Protein AF-A0A9C8AKF2-F1 (afdb_monomer)

Sequence (170 aa):
QIVGREPDHLDCHHFAHLHPHFFSVYLDVAEETGLPIRWPFPAPEEVERLLATTPLKGLSSEQARKLMETDYQLLGSRPIPKPDRFIGSFFGEDALGLEHLLGILESIGEGVTELLTHPGFVDEELLASSGYARPREKELELLCHPQVKERVKERGIELVTFNILSSRRA

Secondary structure (DSSP, 8-state):
--SSS--S-B--GGGGGGSHHHHHHHHHHHHHHT--B------HHHHHHHHHHSS-TT--HHHHHHHHHHHHHHHTT------SEEE--S-SGGG--HHHHHHHHHH--SS-EEE--------HHHHHH-TTSTHHHHHHHHHT-HHHHHHHHHTT-----GGGTSPP--

pLDDT: mean 88.34, std 12.18, range [31.83, 98.62]

Nearest PDB structures (foldseek):
  2i5i-assembly1_A  TM=8.588E-01  e=3.606E-09  Enterococcus faecalis V583
  5i2u-assembly1_A  TM=3.201E-01  e=3.944E+00  soil metagenome

Mean predicted aligned error: 5.14 Å

Solvent-accessible surface area (backbone atoms only — not comparable to full-atom values): 10387 Å² total; per-residue (Å²): 128,95,79,84,66,81,80,57,54,46,79,69,70,88,62,49,51,65,41,63,74,53,31,52,53,53,52,51,53,28,61,77,68,64,33,18,36,65,45,89,65,47,54,81,86,45,44,63,58,47,56,74,72,43,86,57,78,88,63,51,76,68,54,49,51,53,34,50,53,49,47,55,58,72,48,61,86,60,92,66,35,53,50,79,40,30,41,63,69,62,55,61,76,93,38,74,40,65,70,52,53,52,51,51,63,68,67,64,68,90,77,46,72,45,75,52,75,64,60,42,84,77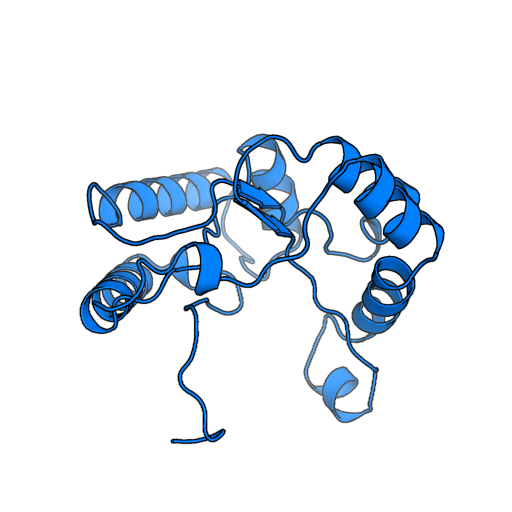,48,73,67,44,59,74,74,36,99,73,28,75,59,11,43,56,45,40,51,50,74,67,28,68,70,49,56,50,46,37,58,77,70,68,57,77,93,79,63,57,58,79,53,39,74,77,85,124

Foldseek 3Di:
DVPPDDDQADEDPLPPCLPVVVLLVVLVVLVVVVHAYEPPDADPVCLVVCCVQTPVPPDDSVSSVVSVVSSCVSCPVPPHFYWPHEAAQCDDPVNLDLVNLLVVLVPDDDTGYHYDAQADDADPVLVVPDPRRVCNPSRNCSCPDPVSVVSCVVSVPDDDDSNVRRDPPD

Radius of gyration: 16.97 Å; Cα contacts (8 Å, |Δi|>4): 187; chains: 1; bounding box: 41×37×41 Å

Structure (mmCIF, N/CA/C/O backbone):
data_AF-A0A9C8AKF2-F1
#
_entry.id   AF-A0A9C8AKF2-F1
#
loop_
_atom_site.group_PDB
_atom_site.id
_atom_site.type_symbol
_atom_site.label_atom_id
_atom_site.label_alt_id
_atom_site.label_comp_id
_atom_site.label_asym_id
_atom_site.label_entity_id
_atom_site.label_seq_id
_atom_site.pdbx_PDB_ins_code
_atom_site.Cartn_x
_atom_site.Cartn_y
_atom_site.Cartn_z
_atom_site.occupancy
_atom_site.B_iso_or_equiv
_atom_site.auth_seq_id
_atom_site.auth_comp_id
_atom_site.auth_asym_id
_atom_site.auth_atom_id
_atom_site.pdbx_PDB_model_num
ATOM 1 N N . GLN A 1 1 ? -16.096 -20.170 -3.893 1.00 55.75 1 GLN A N 1
ATOM 2 C CA . GLN A 1 1 ? -14.968 -19.809 -3.007 1.00 55.75 1 GLN A CA 1
ATOM 3 C C . GLN A 1 1 ? -13.685 -20.393 -3.583 1.00 55.75 1 GLN A C 1
ATOM 5 O O . GLN A 1 1 ? -13.659 -21.593 -3.813 1.00 55.75 1 GLN A O 1
ATOM 10 N N . ILE A 1 2 ? -12.669 -19.563 -3.857 1.00 73.50 2 ILE A N 1
ATOM 11 C CA . ILE A 1 2 ? -11.394 -19.995 -4.474 1.00 73.50 2 ILE A CA 1
ATOM 12 C C . ILE A 1 2 ? -10.346 -20.361 -3.403 1.00 73.50 2 ILE A C 1
ATOM 14 O O . ILE A 1 2 ? -9.604 -21.317 -3.584 1.00 73.50 2 ILE A O 1
ATOM 18 N N . VAL A 1 3 ? -10.331 -19.658 -2.259 1.00 84.50 3 VAL A N 1
ATOM 19 C CA . VAL A 1 3 ? -9.320 -19.827 -1.186 1.00 84.50 3 VAL A CA 1
ATOM 20 C C . VAL A 1 3 ? -9.909 -20.094 0.213 1.00 84.50 3 VAL A C 1
ATOM 22 O O . VAL A 1 3 ? -9.199 -20.045 1.212 1.00 84.50 3 VAL A O 1
ATOM 25 N N . GLY A 1 4 ? -11.216 -20.371 0.312 1.00 89.00 4 GLY A N 1
ATOM 26 C CA . GLY A 1 4 ? -11.889 -20.720 1.578 1.00 89.00 4 GLY A CA 1
ATOM 27 C C . GLY A 1 4 ? -12.091 -19.567 2.575 1.00 89.00 4 GLY A C 1
ATOM 28 O O . GLY A 1 4 ? -12.435 -19.816 3.729 1.00 89.00 4 GLY A O 1
ATOM 29 N N . ARG A 1 5 ? -11.870 -18.316 2.154 1.00 86.88 5 ARG A N 1
ATOM 30 C CA . ARG A 1 5 ? -12.132 -17.091 2.924 1.00 86.88 5 ARG A CA 1
ATOM 31 C C . ARG A 1 5 ? -12.674 -16.005 2.001 1.00 86.88 5 ARG A C 1
ATOM 33 O O . ARG A 1 5 ? -12.367 -16.015 0.808 1.00 86.88 5 ARG A O 1
ATOM 40 N N . GLU A 1 6 ? -13.462 -15.097 2.565 1.00 89.38 6 GLU A N 1
ATOM 41 C CA . GLU A 1 6 ? -13.871 -13.870 1.879 1.00 89.38 6 GLU A CA 1
ATOM 42 C C . GLU A 1 6 ? -12.715 -12.853 1.884 1.00 89.38 6 GLU A C 1
ATOM 44 O O . GLU A 1 6 ? -11.930 -12.849 2.840 1.00 89.38 6 GLU A O 1
ATOM 49 N N . PRO A 1 7 ? -12.587 -12.013 0.843 1.00 92.75 7 PRO A N 1
ATOM 50 C CA . PRO A 1 7 ? -11.648 -10.894 0.851 1.00 92.75 7 PRO A CA 1
ATOM 51 C C . PRO A 1 7 ? -12.024 -9.869 1.931 1.00 92.75 7 PRO A C 1
ATOM 53 O O . PRO A 1 7 ? -13.199 -9.713 2.263 1.00 92.75 7 PRO A O 1
ATOM 56 N N . ASP A 1 8 ? -11.028 -9.167 2.473 1.00 93.38 8 ASP A N 1
ATOM 57 C CA . ASP A 1 8 ? -11.209 -8.099 3.468 1.00 93.38 8 ASP A CA 1
ATOM 58 C C . ASP A 1 8 ? -11.085 -6.685 2.879 1.00 93.38 8 ASP A C 1
ATOM 60 O O . ASP A 1 8 ? -11.365 -5.710 3.573 1.00 93.38 8 ASP A O 1
ATOM 64 N N . HIS A 1 9 ? -10.684 -6.573 1.612 1.00 96.00 9 HIS A N 1
ATOM 65 C CA . HIS A 1 9 ? -10.644 -5.337 0.837 1.00 96.00 9 HIS A CA 1
ATOM 66 C C . HIS A 1 9 ? -10.566 -5.629 -0.664 1.00 96.00 9 HIS A C 1
ATOM 68 O O . HIS A 1 9 ? -10.414 -6.779 -1.088 1.00 96.00 9 HIS A O 1
ATOM 74 N N . LEU A 1 10 ? -10.647 -4.564 -1.457 1.00 95.31 10 LEU A N 1
ATOM 75 C CA . LEU A 1 10 ? -10.358 -4.560 -2.883 1.00 95.31 10 LEU A CA 1
ATOM 76 C C . LEU A 1 10 ? -9.106 -3.720 -3.157 1.00 95.31 10 LEU A C 1
ATOM 78 O O . LEU A 1 10 ? -8.875 -2.693 -2.513 1.00 95.31 10 LEU A O 1
ATOM 82 N N . ASP A 1 11 ? -8.322 -4.141 -4.144 1.00 94.62 11 ASP A N 1
ATOM 83 C CA . ASP A 1 11 ? -7.277 -3.341 -4.772 1.00 94.62 11 ASP A CA 1
ATOM 84 C C . ASP A 1 11 ? -7.251 -3.602 -6.289 1.00 94.62 11 ASP A C 1
ATOM 86 O O . ASP A 1 11 ? -8.098 -4.315 -6.837 1.00 94.62 11 ASP A O 1
ATOM 90 N N . CYS A 1 12 ? -6.319 -2.971 -7.005 1.00 90.38 12 CYS A N 1
ATOM 91 C CA . CYS A 1 12 ? -6.116 -3.254 -8.420 1.00 90.38 12 CYS A CA 1
ATOM 92 C C . CYS A 1 12 ? -4.636 -3.233 -8.790 1.00 90.38 12 CYS A C 1
ATOM 94 O O . CYS A 1 12 ? -3.840 -2.441 -8.277 1.00 90.38 12 CYS A O 1
ATOM 96 N N . HIS A 1 13 ? -4.273 -4.095 -9.735 1.00 87.38 13 HIS A N 1
ATOM 97 C CA . HIS A 1 13 ? -2.920 -4.158 -10.257 1.00 87.38 13 HIS A CA 1
ATOM 98 C C . HIS A 1 13 ? -2.629 -2.983 -11.203 1.00 87.38 13 HIS A C 1
ATOM 100 O O . HIS A 1 13 ? -3.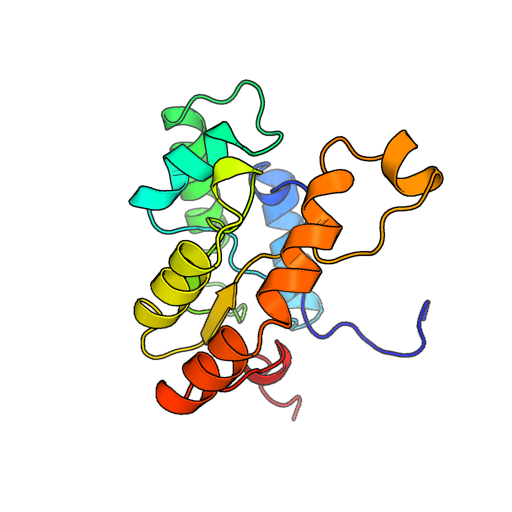520 -2.499 -11.901 1.00 87.38 13 HIS A O 1
ATOM 106 N N . HIS A 1 14 ? -1.367 -2.543 -11.245 1.00 80.75 14 HIS A N 1
ATOM 107 C CA . HIS A 1 14 ? -0.867 -1.538 -12.194 1.00 80.75 14 HIS A CA 1
ATOM 108 C C . HIS A 1 14 ? -1.653 -0.218 -12.232 1.00 80.75 14 HIS A C 1
ATOM 110 O O . HIS A 1 14 ? -1.714 0.430 -13.274 1.00 80.75 14 HIS A O 1
ATOM 116 N N . PHE A 1 15 ? -2.234 0.197 -11.102 1.00 80.44 15 PHE A N 1
ATOM 117 C CA . PHE A 1 15 ? -3.005 1.440 -11.017 1.00 80.44 15 PHE A CA 1
ATOM 118 C C . PHE A 1 15 ? -4.154 1.499 -12.046 1.00 80.44 15 PHE A C 1
ATOM 120 O O . PHE A 1 15 ? -4.499 2.569 -12.540 1.00 80.44 15 PHE A O 1
ATOM 127 N N . ALA A 1 16 ? -4.774 0.351 -12.364 1.00 84.38 16 ALA A N 1
ATOM 128 C CA . ALA A 1 16 ? -5.859 0.254 -13.348 1.00 84.38 16 ALA A CA 1
ATOM 129 C C . ALA A 1 16 ? -7.065 1.170 -13.048 1.00 84.38 16 ALA A C 1
ATOM 131 O O . ALA A 1 16 ? -7.823 1.497 -13.961 1.00 84.38 16 ALA A O 1
ATOM 132 N N . HIS A 1 17 ? -7.217 1.624 -11.797 1.00 84.38 17 HIS A N 1
ATOM 133 C CA . HIS A 1 17 ? -8.186 2.655 -11.413 1.00 84.38 17 HIS A CA 1
ATOM 134 C C . HIS A 1 17 ? -8.050 3.950 -12.221 1.00 84.38 17 HIS A C 1
ATOM 136 O O . HIS A 1 17 ? -9.065 4.556 -12.511 1.00 84.38 17 HIS A O 1
ATOM 142 N N . LEU A 1 18 ? -6.866 4.320 -12.723 1.00 84.44 18 LEU A N 1
ATOM 143 C CA . LEU A 1 18 ? -6.730 5.526 -13.553 1.00 84.44 18 LEU A CA 1
ATOM 144 C C . LEU A 1 18 ? -7.479 5.446 -14.896 1.00 84.44 18 LEU A C 1
ATOM 146 O O . LEU A 1 18 ? -7.476 6.406 -15.663 1.00 84.44 18 LEU A O 1
ATOM 150 N N . HIS A 1 19 ? -8.118 4.317 -15.215 1.00 87.25 19 HIS A N 1
ATOM 151 C CA . HIS A 1 19 ? -9.124 4.232 -16.264 1.00 87.25 19 HIS A CA 1
ATOM 152 C C . HIS A 1 19 ? -10.531 4.485 -15.672 1.00 87.25 19 HIS A C 1
ATOM 154 O O . HIS A 1 19 ? -11.099 3.576 -15.059 1.00 87.25 19 HIS A O 1
ATOM 160 N N . PRO A 1 20 ? -11.181 5.641 -15.926 1.00 86.50 20 PRO A N 1
ATOM 161 C CA . PRO A 1 20 ? -12.378 6.059 -15.180 1.00 86.50 20 PRO A CA 1
ATOM 162 C C . PRO A 1 20 ? -13.553 5.072 -15.239 1.00 86.50 20 PRO A C 1
ATOM 164 O O . PRO A 1 20 ? -14.251 4.855 -14.252 1.00 86.50 20 PRO A O 1
ATOM 167 N N . HIS A 1 21 ? -13.762 4.410 -16.383 1.00 90.00 21 HIS A N 1
ATOM 168 C CA . HIS A 1 21 ? -14.810 3.386 -16.501 1.00 90.00 21 HIS A CA 1
ATOM 169 C C . HIS A 1 21 ? -14.528 2.142 -15.651 1.00 90.00 21 HIS A C 1
ATOM 171 O O . HIS A 1 21 ? -15.463 1.532 -15.143 1.00 90.00 21 HIS A O 1
ATOM 177 N N . PHE A 1 22 ? -13.255 1.769 -15.490 1.00 92.19 22 PHE A N 1
ATOM 178 C CA . PHE A 1 22 ? -12.878 0.668 -14.609 1.00 92.19 22 PHE A CA 1
ATOM 179 C C . PHE A 1 22 ? -13.072 1.089 -13.153 1.00 92.19 22 PHE A C 1
ATOM 181 O O . PHE A 1 22 ? -13.652 0.332 -12.382 1.00 92.19 22 PHE A O 1
ATOM 188 N N . PHE A 1 23 ? -12.660 2.309 -12.789 1.00 92.94 23 PHE A N 1
ATOM 189 C CA . PHE A 1 23 ? -12.820 2.787 -11.421 1.00 92.94 23 PHE A CA 1
ATOM 190 C C . PHE A 1 23 ? -14.280 2.922 -11.001 1.00 92.94 23 PHE A C 1
ATOM 192 O O . PHE A 1 23 ? -14.618 2.531 -9.892 1.00 92.94 23 PHE A O 1
ATOM 199 N N . SER A 1 24 ? -15.168 3.368 -11.894 1.00 93.56 24 SER A N 1
ATOM 200 C CA . SER A 1 24 ? -16.611 3.368 -11.620 1.00 93.56 24 SER A CA 1
ATOM 201 C C . SER A 1 24 ? -17.107 1.976 -11.219 1.00 93.56 24 SER A C 1
ATOM 203 O O . SER A 1 24 ? -17.721 1.833 -10.169 1.00 93.56 24 SER A O 1
ATOM 205 N N . VAL A 1 25 ? -16.778 0.944 -12.006 1.00 95.38 25 VAL A N 1
ATOM 206 C CA . VAL A 1 25 ? -17.168 -0.445 -11.705 1.00 95.38 25 VAL A CA 1
ATOM 207 C C . VAL A 1 25 ? -16.517 -0.935 -10.411 1.00 95.38 25 VAL A C 1
ATOM 209 O O . VAL A 1 25 ? -17.157 -1.605 -9.610 1.00 95.38 25 VAL A O 1
ATOM 212 N N . TYR A 1 26 ? -15.253 -0.587 -10.177 1.00 95.38 26 TYR A N 1
ATOM 213 C CA . TYR A 1 26 ? -14.544 -0.919 -8.944 1.00 95.38 26 TYR A CA 1
ATOM 214 C C . TYR A 1 26 ? -15.242 -0.345 -7.698 1.00 95.38 26 TYR A C 1
ATOM 216 O O . TYR A 1 26 ? -15.399 -1.054 -6.705 1.00 95.38 26 TYR A O 1
ATOM 224 N N . LEU A 1 27 ? -15.711 0.907 -7.761 1.00 95.19 27 LEU A N 1
ATOM 225 C CA . LEU A 1 27 ? -16.482 1.539 -6.687 1.00 95.19 27 LEU A CA 1
ATOM 226 C C . LEU A 1 27 ? -17.863 0.894 -6.511 1.00 95.19 27 LEU A C 1
ATOM 228 O O . LEU A 1 27 ? -18.293 0.701 -5.375 1.00 95.19 27 LEU A O 1
ATOM 232 N N . ASP A 1 28 ? -18.530 0.525 -7.607 1.00 95.81 28 ASP A N 1
ATOM 233 C CA . ASP A 1 28 ? -19.814 -0.183 -7.560 1.00 95.81 28 ASP A CA 1
ATOM 234 C C . ASP A 1 28 ? -19.663 -1.538 -6.844 1.00 95.81 28 ASP A C 1
ATOM 236 O O . ASP A 1 28 ? -20.413 -1.838 -5.917 1.00 95.81 28 ASP A O 1
ATOM 240 N N . VAL A 1 29 ? -18.618 -2.309 -7.170 1.00 95.62 29 VAL A N 1
ATOM 241 C CA . VAL A 1 29 ? -18.308 -3.580 -6.490 1.00 95.62 29 VAL A CA 1
ATOM 242 C C . VAL A 1 29 ? -17.977 -3.363 -5.009 1.00 95.62 29 VAL A C 1
ATOM 244 O O . VAL A 1 29 ? -18.399 -4.155 -4.162 1.00 95.62 29 VAL A O 1
ATOM 247 N N . ALA A 1 30 ? -17.240 -2.305 -4.665 1.00 94.94 30 ALA A N 1
AT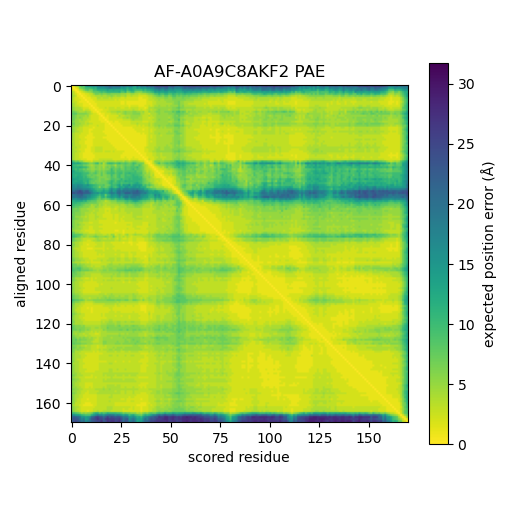OM 248 C CA . ALA A 1 30 ? -16.925 -1.984 -3.273 1.00 94.94 30 ALA A CA 1
ATOM 249 C C . ALA A 1 30 ? -18.192 -1.717 -2.444 1.00 94.94 30 ALA A C 1
ATOM 251 O O . ALA A 1 30 ? -18.312 -2.216 -1.325 1.00 94.94 30 ALA A O 1
ATOM 252 N N . GLU A 1 31 ? -19.165 -0.991 -2.999 1.00 94.50 31 GLU A N 1
ATOM 253 C CA . GLU A 1 31 ? -20.449 -0.748 -2.333 1.00 94.50 31 GLU A CA 1
ATOM 254 C C . GLU A 1 31 ? -21.311 -2.004 -2.233 1.00 94.50 31 GLU A C 1
ATOM 256 O O . GLU A 1 31 ? -21.846 -2.286 -1.161 1.00 94.50 31 GLU A O 1
ATOM 261 N N . GLU A 1 32 ? -21.418 -2.784 -3.311 1.00 94.56 32 GLU A N 1
ATOM 262 C CA . GLU A 1 32 ? -22.205 -4.023 -3.322 1.00 94.56 32 GLU A CA 1
ATOM 263 C C . GLU A 1 32 ? -21.699 -5.039 -2.290 1.00 94.56 32 GLU A C 1
ATOM 265 O O . GLU A 1 32 ? -22.481 -5.760 -1.668 1.00 94.56 32 GLU A O 1
ATOM 270 N N . THR A 1 33 ? -20.381 -5.092 -2.094 1.00 92.94 33 THR A N 1
ATOM 271 C CA . THR A 1 33 ? -19.730 -6.038 -1.176 1.00 92.94 33 THR A CA 1
ATOM 272 C C . THR A 1 33 ? -19.518 -5.476 0.233 1.00 92.94 33 THR A C 1
ATOM 274 O O . THR A 1 33 ? -19.257 -6.239 1.172 1.00 92.94 33 THR A O 1
ATOM 277 N N . GLY A 1 34 ? -19.627 -4.153 0.393 1.00 93.31 34 GLY A N 1
ATOM 278 C CA . GLY A 1 34 ? -19.292 -3.430 1.618 1.00 93.31 34 GLY A CA 1
ATOM 279 C C . GLY A 1 34 ? -17.816 -3.545 2.008 1.00 93.31 34 GLY A C 1
ATOM 280 O O . GLY A 1 34 ? -17.495 -3.462 3.195 1.00 93.31 34 GLY A O 1
ATOM 281 N N . LEU A 1 35 ? -16.930 -3.812 1.044 1.00 95.12 35 LEU A N 1
ATOM 282 C CA . LEU A 1 35 ? -15.503 -3.983 1.298 1.00 95.12 35 LEU A CA 1
ATOM 283 C C . LEU A 1 35 ? -14.765 -2.641 1.239 1.00 95.12 35 LEU A C 1
ATOM 285 O O . LEU A 1 35 ? -15.030 -1.828 0.350 1.00 95.12 35 LEU A O 1
ATOM 289 N N . PRO A 1 36 ? -13.800 -2.413 2.146 1.00 96.38 36 PRO A N 1
ATOM 290 C CA . PRO A 1 36 ? -12.838 -1.335 2.003 1.00 96.38 36 PRO A CA 1
ATOM 291 C C . PRO A 1 36 ? -12.083 -1.412 0.673 1.00 96.38 36 PRO A C 1
ATOM 293 O O . PRO A 1 36 ? -11.857 -2.496 0.133 1.00 96.38 36 PRO A O 1
ATOM 296 N N . ILE A 1 37 ? -11.617 -0.267 0.188 1.00 95.25 37 ILE A N 1
ATOM 297 C CA . ILE A 1 37 ? -10.731 -0.187 -0.976 1.00 95.25 37 ILE A CA 1
ATOM 298 C C . ILE A 1 37 ? -9.337 0.275 -0.554 1.00 95.25 37 ILE A C 1
ATOM 300 O O . ILE A 1 37 ? -9.202 1.118 0.338 1.00 95.25 37 ILE A O 1
ATOM 304 N N . ARG A 1 38 ? -8.295 -0.201 -1.247 1.00 93.50 38 ARG A N 1
ATOM 305 C CA . ARG A 1 38 ? -7.021 0.529 -1.319 1.00 93.50 38 ARG A CA 1
ATOM 306 C C . ARG A 1 38 ? -7.311 1.957 -1.767 1.00 93.50 38 ARG A C 1
ATOM 308 O O . ARG A 1 38 ? -8.114 2.171 -2.678 1.00 93.50 38 ARG A O 1
ATOM 315 N N . TRP A 1 39 ? -6.632 2.917 -1.147 1.00 85.69 39 TRP A N 1
ATOM 316 C CA . TRP A 1 39 ? -6.682 4.316 -1.548 1.00 85.69 39 TRP A CA 1
ATOM 317 C C . TRP A 1 39 ? -5.458 4.652 -2.391 1.00 85.69 39 TRP A C 1
ATOM 319 O O . TRP A 1 39 ? -4.433 5.008 -1.838 1.00 85.69 39 TRP A O 1
ATOM 329 N N . PRO A 1 40 ? -5.488 4.527 -3.722 1.00 74.06 40 PRO A N 1
ATOM 330 C CA . PRO A 1 40 ? -4.255 4.531 -4.498 1.00 74.06 40 PRO A CA 1
ATOM 331 C C . PRO A 1 40 ? -3.728 5.940 -4.804 1.00 74.06 40 PRO A C 1
ATOM 333 O O . PRO A 1 40 ? -2.875 6.085 -5.677 1.00 74.06 40 PRO A O 1
ATOM 336 N N . PHE A 1 41 ? -4.246 6.976 -4.136 1.00 77.69 41 PHE A N 1
ATOM 337 C CA . PHE A 1 41 ? -3.837 8.356 -4.365 1.00 77.69 41 PHE A CA 1
ATOM 338 C C . PHE A 1 41 ? -2.688 8.697 -3.422 1.00 77.69 41 PHE A C 1
ATOM 340 O O . PHE A 1 41 ? -2.919 8.896 -2.224 1.00 77.69 41 PHE A O 1
ATOM 347 N N . PRO A 1 42 ? -1.451 8.743 -3.938 1.00 73.56 42 PRO A N 1
ATOM 348 C CA . PRO A 1 42 ? -0.318 9.168 -3.142 1.00 73.56 42 PRO A CA 1
ATOM 349 C C . PRO A 1 42 ? -0.420 10.674 -2.869 1.00 73.56 42 PRO A C 1
ATOM 351 O O . PRO A 1 42 ? -1.207 11.392 -3.499 1.00 73.56 42 PRO A O 1
ATOM 354 N N . ALA A 1 43 ? 0.407 11.180 -1.958 1.00 73.44 43 ALA A N 1
ATOM 355 C CA . ALA A 1 43 ? 0.499 12.622 -1.760 1.00 73.44 43 ALA A CA 1
ATOM 356 C C . ALA A 1 43 ? 0.931 13.327 -3.071 1.00 73.44 43 ALA A C 1
ATOM 358 O O . ALA A 1 43 ? 1.666 12.730 -3.866 1.00 73.44 43 ALA A O 1
ATOM 359 N N . PRO A 1 44 ? 0.511 14.581 -3.341 1.00 70.31 44 PRO A N 1
ATOM 360 C CA . PRO A 1 44 ? 0.843 15.288 -4.584 1.00 70.31 44 PRO A CA 1
ATOM 361 C C . PRO A 1 44 ? 2.340 15.297 -4.935 1.00 70.31 44 PRO A C 1
ATOM 363 O O . PRO A 1 44 ? 2.707 15.207 -6.107 1.00 70.31 44 PRO A O 1
ATOM 366 N N . GLU A 1 45 ? 3.204 15.374 -3.924 1.00 71.56 45 GLU A N 1
ATOM 367 C CA . GLU A 1 45 ? 4.663 15.315 -4.031 1.00 71.56 45 GLU A CA 1
ATOM 368 C C . GLU A 1 45 ? 5.207 13.943 -4.471 1.00 71.56 45 GLU A C 1
ATOM 370 O O . GLU A 1 45 ? 6.293 13.861 -5.047 1.00 71.56 45 GLU A O 1
ATOM 375 N N . GLU A 1 46 ? 4.455 12.867 -4.248 1.00 72.62 46 GLU A N 1
ATOM 376 C CA . GLU A 1 46 ? 4.821 11.496 -4.614 1.00 72.62 46 GLU A CA 1
ATOM 377 C C . GLU A 1 46 ? 4.303 11.095 -6.005 1.00 72.62 46 GLU A C 1
ATOM 379 O O . GLU A 1 46 ? 4.836 10.158 -6.605 1.00 72.62 46 GLU A O 1
ATOM 384 N N . VAL A 1 47 ? 3.315 11.819 -6.550 1.00 72.69 47 VAL A N 1
ATOM 385 C CA . VAL A 1 47 ? 2.706 11.540 -7.864 1.00 72.69 47 VAL A CA 1
ATOM 386 C C . VAL A 1 47 ? 3.764 11.475 -8.965 1.00 72.69 47 VAL A C 1
ATOM 388 O O . VAL A 1 47 ? 3.810 10.503 -9.710 1.00 72.69 47 VAL A O 1
ATOM 391 N N . GLU A 1 48 ? 4.657 12.465 -9.050 1.00 70.12 48 GLU A N 1
ATOM 392 C CA . GLU A 1 48 ? 5.699 12.507 -10.092 1.00 70.12 48 GLU A CA 1
ATOM 393 C C . GLU A 1 48 ? 6.633 11.290 -10.024 1.00 70.12 48 GLU A C 1
ATOM 395 O O . GLU A 1 48 ? 6.978 10.697 -11.047 1.00 70.12 48 GLU A O 1
ATOM 400 N N . ARG A 1 49 ? 7.007 10.874 -8.807 1.00 68.12 49 ARG A N 1
ATOM 401 C CA . ARG A 1 49 ? 7.871 9.708 -8.595 1.00 68.12 49 ARG A CA 1
ATOM 402 C C . ARG A 1 49 ? 7.165 8.420 -9.008 1.00 68.12 49 ARG A C 1
ATOM 404 O O . ARG A 1 49 ? 7.771 7.583 -9.669 1.00 68.12 49 ARG A O 1
ATOM 411 N N . LEU A 1 50 ? 5.895 8.268 -8.642 1.00 67.06 50 LEU A N 1
ATOM 412 C CA . LEU A 1 50 ? 5.093 7.099 -9.001 1.00 67.06 50 LEU A CA 1
ATOM 413 C C . LEU A 1 50 ? 4.841 7.013 -10.507 1.00 67.06 50 LEU A C 1
ATOM 415 O O . LEU A 1 50 ? 4.918 5.930 -11.079 1.00 67.06 50 LEU A O 1
ATOM 419 N N . LEU A 1 51 ? 4.615 8.135 -11.188 1.00 65.12 51 LEU A N 1
ATOM 420 C CA . LEU A 1 51 ? 4.461 8.153 -12.646 1.00 65.12 51 LEU A CA 1
ATOM 421 C C . LEU A 1 51 ? 5.744 7.774 -13.388 1.00 65.12 51 LEU A C 1
ATOM 423 O O . LEU A 1 51 ? 5.673 7.167 -14.453 1.00 65.12 51 LEU A O 1
ATOM 427 N N . ALA A 1 52 ? 6.910 8.082 -12.817 1.00 62.22 52 ALA A N 1
ATOM 428 C CA . ALA A 1 52 ? 8.192 7.686 -13.390 1.00 62.22 52 ALA A CA 1
ATOM 429 C C . ALA A 1 52 ? 8.468 6.174 -13.273 1.00 62.22 52 ALA A C 1
ATOM 431 O O . ALA A 1 52 ? 9.219 5.628 -14.081 1.00 62.22 52 ALA A O 1
ATOM 432 N N . THR A 1 53 ? 7.885 5.498 -12.278 1.00 57.16 53 THR A N 1
ATOM 433 C CA . THR A 1 53 ? 8.181 4.091 -11.956 1.00 57.16 53 THR A CA 1
ATOM 434 C C . THR A 1 53 ? 7.072 3.117 -12.356 1.00 57.16 53 THR A C 1
ATOM 436 O O . THR A 1 53 ? 7.328 1.925 -12.528 1.00 57.16 53 THR A O 1
ATOM 439 N N . THR A 1 54 ? 5.842 3.593 -12.542 1.00 57.12 54 THR A N 1
ATOM 440 C CA . THR A 1 54 ? 4.692 2.750 -12.887 1.00 57.12 54 THR A CA 1
ATOM 441 C C . THR A 1 54 ? 4.589 2.464 -14.390 1.00 57.12 54 THR A C 1
ATOM 443 O O . THR A 1 54 ? 5.061 3.232 -15.229 1.00 57.12 54 THR A O 1
ATOM 446 N N . PRO A 1 55 ? 3.905 1.371 -14.782 1.00 48.97 55 PRO A N 1
ATOM 447 C CA . PRO A 1 55 ? 3.601 1.061 -16.179 1.00 48.97 55 PRO A CA 1
ATOM 448 C C . PRO A 1 55 ? 2.593 2.022 -16.837 1.00 48.97 55 PRO A C 1
ATOM 450 O O . PRO A 1 55 ? 2.116 1.724 -17.930 1.00 48.97 55 PRO A O 1
ATOM 453 N N . LEU A 1 56 ? 2.332 3.204 -16.263 1.00 56.91 56 LEU A N 1
ATOM 454 C CA . LEU A 1 56 ? 1.608 4.319 -16.895 1.00 56.91 56 LEU A CA 1
ATOM 4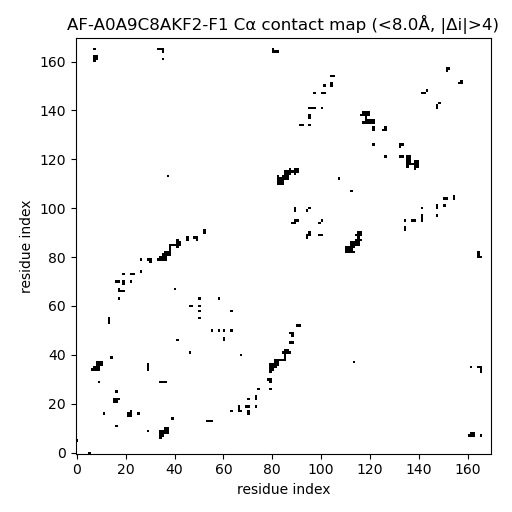55 C C . LEU A 1 56 ? 2.431 4.974 -18.023 1.00 56.91 56 LEU A C 1
ATOM 457 O O . LEU A 1 56 ? 2.355 6.180 -18.265 1.00 56.91 56 LEU A O 1
ATOM 461 N N . LYS A 1 57 ? 3.238 4.166 -18.725 1.00 54.62 57 LYS A N 1
ATOM 462 C CA . LYS A 1 57 ? 4.055 4.548 -19.872 1.00 54.62 57 LYS A CA 1
ATOM 463 C C . LYS A 1 57 ? 3.186 5.312 -20.866 1.00 54.62 57 LYS A C 1
ATOM 465 O O . LYS A 1 57 ? 2.323 4.732 -21.517 1.00 54.62 57 LYS A O 1
ATOM 470 N N . GLY A 1 58 ? 3.466 6.604 -21.000 1.00 62.62 58 GLY A N 1
ATOM 471 C CA . GLY A 1 58 ? 2.857 7.471 -22.006 1.00 62.62 58 GLY A CA 1
ATOM 472 C C . GLY A 1 58 ? 1.894 8.529 -21.472 1.00 62.62 58 GLY A C 1
ATOM 473 O O . GLY A 1 58 ? 1.482 9.372 -22.263 1.00 62.62 58 GLY A O 1
ATOM 474 N N . LEU A 1 59 ? 1.568 8.538 -20.174 1.00 72.06 59 LEU A N 1
ATOM 475 C CA . LEU A 1 59 ? 0.842 9.657 -19.570 1.00 72.06 59 LEU A CA 1
ATOM 476 C C . LEU A 1 59 ? 1.816 10.734 -19.086 1.00 72.06 59 LEU A C 1
ATOM 478 O O . LEU A 1 59 ? 2.790 10.444 -18.394 1.00 72.06 59 LEU A O 1
ATOM 482 N N . SER A 1 60 ? 1.535 11.990 -19.425 1.00 78.81 60 SER A N 1
ATOM 483 C CA . SER A 1 60 ? 2.169 13.131 -18.772 1.00 78.81 60 SER A CA 1
ATOM 484 C C . SER A 1 60 ? 1.641 13.284 -17.346 1.00 78.81 60 SER A C 1
ATOM 486 O O . SER A 1 60 ? 0.524 12.868 -17.020 1.00 78.81 60 SER A O 1
ATOM 488 N N . SER A 1 61 ? 2.405 13.962 -16.496 1.00 76.19 61 SER A N 1
ATOM 489 C CA . SER A 1 61 ? 1.986 14.243 -15.124 1.00 76.19 61 SER A CA 1
ATOM 490 C C . SER A 1 61 ? 0.726 15.103 -15.036 1.00 76.19 61 SER A C 1
ATOM 492 O O . SER A 1 61 ? -0.003 15.038 -14.052 1.00 76.19 61 SER A O 1
ATOM 494 N N . GLU A 1 62 ? 0.434 15.902 -16.060 1.00 82.19 62 GLU A N 1
ATOM 495 C CA . GLU A 1 62 ? -0.832 16.632 -16.171 1.00 82.19 62 GLU A CA 1
ATOM 496 C C . GLU A 1 62 ? -2.005 15.680 -16.448 1.00 82.19 62 GLU A C 1
ATOM 498 O O . GLU A 1 62 ? -3.045 15.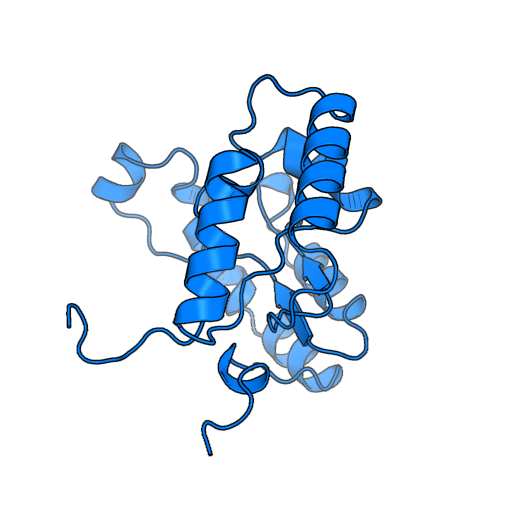765 -15.795 1.00 82.19 62 GLU A O 1
ATOM 503 N N . GLN A 1 63 ? -1.830 14.730 -17.372 1.00 83.75 63 GLN A N 1
ATOM 504 C CA . GLN A 1 63 ? -2.864 13.745 -17.696 1.00 83.75 63 GLN A CA 1
ATOM 505 C C . GLN A 1 63 ? -3.174 12.848 -16.499 1.00 83.75 63 GLN A C 1
ATOM 507 O O . GLN A 1 63 ? -4.342 12.631 -16.187 1.00 83.75 63 GLN A O 1
ATOM 512 N N . ALA A 1 64 ? -2.143 12.372 -15.801 1.00 80.31 64 ALA A N 1
ATOM 513 C CA . ALA A 1 64 ? -2.314 11.571 -14.598 1.00 80.31 64 ALA A CA 1
ATOM 514 C C . ALA A 1 64 ? -3.062 12.329 -13.493 1.00 80.31 64 ALA A C 1
ATOM 516 O O . ALA A 1 64 ? -4.007 11.786 -12.928 1.00 80.31 64 ALA A O 1
ATOM 517 N N . ARG A 1 65 ? -2.710 13.599 -13.236 1.00 81.44 65 ARG A N 1
ATOM 518 C CA . ARG A 1 65 ? -3.443 14.446 -12.279 1.00 81.44 65 ARG A CA 1
ATOM 519 C C . ARG A 1 65 ? -4.917 14.576 -12.647 1.00 81.44 65 ARG A C 1
ATOM 521 O O . ARG A 1 65 ? -5.769 14.400 -11.787 1.00 81.44 65 ARG A O 1
ATOM 528 N N . LYS A 1 66 ? -5.226 14.812 -13.923 1.00 86.44 66 LYS A N 1
ATOM 529 C CA . LYS A 1 66 ? -6.612 14.927 -14.395 1.00 86.44 66 LYS A CA 1
ATOM 530 C C . LYS A 1 66 ? -7.408 13.626 -14.232 1.00 86.44 66 LYS A C 1
ATOM 532 O O . LYS A 1 66 ? -8.597 13.664 -13.917 1.00 86.44 66 LYS A O 1
ATOM 537 N N . LEU A 1 67 ? -6.771 12.477 -14.456 1.00 86.75 67 LEU A N 1
ATOM 538 C CA . LEU A 1 67 ? -7.391 11.173 -14.208 1.00 86.75 67 LEU A CA 1
ATOM 539 C C . LEU A 1 67 ? -7.644 10.972 -12.715 1.00 86.75 67 LEU A C 1
ATOM 541 O O . LEU A 1 67 ? -8.760 10.637 -12.342 1.00 86.75 67 LEU A O 1
ATOM 545 N N . MET A 1 68 ? -6.671 11.304 -11.863 1.00 85.19 68 MET A N 1
ATOM 546 C CA . MET A 1 68 ? -6.860 11.264 -10.414 1.00 85.19 68 MET A CA 1
ATOM 547 C C . MET A 1 68 ? -8.008 12.178 -9.970 1.00 85.19 68 MET A C 1
ATOM 549 O O . MET A 1 68 ? -8.877 11.737 -9.231 1.00 85.19 68 MET A O 1
ATOM 553 N N . GLU A 1 69 ? -8.079 13.422 -10.455 1.00 87.62 69 GLU A N 1
ATOM 554 C CA . GLU A 1 69 ? -9.205 14.334 -10.190 1.00 87.62 69 GLU A CA 1
ATOM 555 C C . GLU A 1 69 ? -10.553 13.733 -10.607 1.00 87.62 69 GLU A C 1
ATOM 557 O O . GLU A 1 69 ? -11.542 13.865 -9.886 1.00 87.62 69 GLU A O 1
ATOM 562 N N . THR A 1 70 ? -10.589 13.051 -11.754 1.00 90.12 70 THR A N 1
ATOM 563 C CA . THR A 1 70 ? -11.785 12.340 -12.225 1.00 90.12 70 THR A CA 1
ATOM 564 C C . THR A 1 70 ? -12.157 11.215 -11.262 1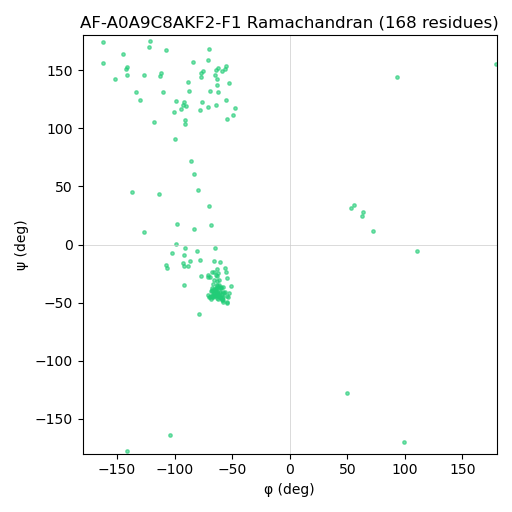.00 90.12 70 THR A C 1
ATOM 566 O O . THR A 1 70 ? -13.322 11.086 -10.894 1.00 90.12 70 THR A O 1
ATOM 569 N N . ASP A 1 71 ? -11.182 10.444 -10.791 1.00 89.44 71 ASP A N 1
ATOM 570 C CA . ASP A 1 71 ? -11.412 9.376 -9.825 1.00 89.44 71 ASP A CA 1
ATOM 571 C C . ASP A 1 71 ? -11.901 9.923 -8.471 1.00 89.44 71 ASP A C 1
ATOM 573 O O . ASP A 1 71 ? -12.852 9.394 -7.893 1.00 89.44 71 ASP A O 1
ATOM 577 N N . TYR A 1 72 ? -11.346 11.042 -7.990 1.00 89.06 72 TYR A N 1
ATOM 578 C CA . TYR A 1 72 ? -11.853 11.751 -6.808 1.00 89.06 72 TYR A CA 1
ATOM 579 C C . TYR A 1 72 ? -13.324 12.161 -6.973 1.00 89.06 72 TYR A C 1
ATOM 581 O O . TYR A 1 72 ? -14.116 12.021 -6.038 1.00 89.06 72 TYR A O 1
ATOM 589 N N . GLN A 1 73 ? -13.708 12.647 -8.157 1.00 91.69 73 GLN A N 1
ATOM 590 C CA . GLN A 1 73 ? -15.097 12.999 -8.463 1.00 91.69 73 GLN A CA 1
ATOM 591 C C . GLN A 1 73 ? -16.009 11.768 -8.519 1.00 91.69 73 GLN A C 1
ATOM 593 O O . GLN A 1 73 ? -17.129 11.830 -8.015 1.00 91.69 73 GLN A O 1
ATOM 598 N N . LEU A 1 74 ? -15.534 10.656 -9.092 1.00 92.50 74 LEU A N 1
ATOM 599 C CA . LEU A 1 74 ? -16.269 9.389 -9.147 1.00 92.50 74 LEU A CA 1
ATOM 600 C C . LEU A 1 74 ? -16.498 8.792 -7.757 1.00 92.50 74 LEU A C 1
ATOM 602 O O . LEU A 1 74 ? -17.581 8.270 -7.488 1.00 92.50 74 LEU A O 1
ATOM 606 N N . LEU A 1 75 ? -15.508 8.893 -6.864 1.00 91.25 75 LEU A N 1
ATOM 607 C CA . LEU A 1 75 ? -15.693 8.522 -5.465 1.00 91.25 75 LEU A CA 1
ATOM 608 C C . LEU A 1 75 ? -16.739 9.417 -4.800 1.00 91.25 75 LEU A C 1
ATOM 610 O O . LEU A 1 75 ? -17.606 8.918 -4.086 1.00 91.25 75 LEU A O 1
ATOM 614 N N . GLY A 1 76 ? -16.654 10.733 -5.010 1.00 89.25 76 GLY A N 1
ATOM 615 C CA . GLY A 1 76 ? -17.600 11.696 -4.456 1.00 89.25 76 GLY A CA 1
ATOM 616 C C . GLY A 1 76 ? -17.830 11.499 -2.952 1.00 89.25 76 GLY A C 1
ATOM 617 O O . GLY A 1 76 ? -16.891 11.423 -2.162 1.00 89.25 76 GLY A O 1
ATOM 618 N N . SER A 1 77 ? -19.101 11.401 -2.556 1.00 88.19 77 SER A N 1
ATOM 619 C CA . SER A 1 77 ? -19.530 11.150 -1.174 1.00 88.19 77 SER A CA 1
ATOM 620 C C . SER A 1 77 ? -19.861 9.679 -0.889 1.00 88.19 77 SER A C 1
ATOM 622 O O . SER A 1 77 ? -20.594 9.400 0.063 1.00 88.19 77 SER A O 1
ATOM 624 N N . ARG A 1 78 ? -19.407 8.742 -1.732 1.00 91.31 78 ARG A N 1
ATOM 625 C CA . ARG A 1 78 ? -19.711 7.315 -1.566 1.00 91.31 78 ARG A CA 1
ATOM 626 C C . ARG A 1 78 ? -19.129 6.818 -0.238 1.00 91.31 78 ARG A C 1
ATOM 628 O O . ARG A 1 78 ? -17.959 7.097 0.046 1.00 91.31 78 ARG A O 1
ATOM 635 N N . PRO A 1 79 ? -19.902 6.102 0.597 1.00 91.00 79 PRO A N 1
ATOM 636 C CA . PRO A 1 79 ? -19.487 5.708 1.943 1.00 91.00 79 PRO A CA 1
ATOM 637 C C . PRO A 1 79 ? -18.558 4.480 1.925 1.00 91.00 79 PRO A C 1
ATOM 639 O O . PRO A 1 79 ? -18.755 3.534 2.682 1.00 91.00 79 PRO A O 1
ATOM 642 N N . ILE A 1 80 ? -17.552 4.480 1.049 1.00 93.81 80 ILE A N 1
ATOM 643 C CA . ILE A 1 80 ? -16.616 3.368 0.874 1.00 93.81 80 ILE A CA 1
ATOM 644 C C . ILE A 1 80 ? -15.423 3.569 1.829 1.00 93.81 80 ILE A C 1
ATOM 646 O O . ILE A 1 80 ? -14.718 4.587 1.713 1.00 93.81 80 ILE A O 1
ATOM 650 N N . PRO A 1 81 ? -15.179 2.636 2.774 1.00 94.69 81 PRO A N 1
ATOM 651 C CA . PRO A 1 81 ? -14.042 2.713 3.683 1.00 94.69 81 PRO A CA 1
ATOM 652 C C . PRO A 1 81 ? -12.711 2.598 2.940 1.00 94.69 81 PRO A C 1
ATOM 654 O O . PRO A 1 81 ? -12.591 1.879 1.950 1.00 94.69 81 PRO A O 1
ATOM 657 N N . LYS A 1 82 ? -11.697 3.305 3.431 1.00 94.31 82 LYS A N 1
ATOM 658 C CA . LYS A 1 82 ? -10.368 3.372 2.818 1.00 94.31 82 LYS A CA 1
ATOM 659 C C . LYS A 1 82 ? -9.337 3.884 3.830 1.00 94.31 82 LYS A C 1
ATOM 661 O O . LYS A 1 82 ? -9.745 4.568 4.770 1.00 94.31 82 LYS A O 1
ATOM 666 N N . PRO A 1 83 ? -8.041 3.576 3.656 1.00 94.81 83 PRO A N 1
ATOM 667 C CA . PRO A 1 83 ? -6.977 4.192 4.438 1.00 94.81 83 PRO A CA 1
ATOM 668 C C . PRO A 1 83 ? -6.995 5.722 4.323 1.00 94.81 83 PRO A C 1
ATOM 670 O O . PRO A 1 83 ? -7.379 6.271 3.289 1.00 94.81 83 PRO A O 1
ATOM 673 N N . ASP A 1 84 ? -6.529 6.403 5.366 1.00 92.38 84 ASP A N 1
ATOM 674 C CA . ASP A 1 84 ? -6.344 7.858 5.372 1.00 92.38 84 ASP A CA 1
ATOM 675 C C . ASP A 1 84 ? -5.173 8.281 4.476 1.00 92.38 84 ASP A C 1
ATOM 677 O O . ASP A 1 84 ? -5.140 9.398 3.954 1.00 92.38 84 ASP A O 1
ATOM 681 N N . ARG A 1 85 ? -4.187 7.391 4.318 1.00 91.56 85 ARG A N 1
ATOM 682 C CA . ARG A 1 85 ? -2.951 7.638 3.575 1.00 91.56 85 ARG A CA 1
ATOM 683 C C . ARG A 1 85 ? -2.508 6.413 2.793 1.00 91.56 85 ARG A C 1
ATOM 685 O O . ARG A 1 85 ? -2.699 5.281 3.232 1.00 91.56 85 ARG A O 1
ATOM 692 N N . PHE A 1 86 ? -1.825 6.672 1.688 1.00 91.81 86 PHE A N 1
ATOM 693 C CA . PHE A 1 86 ? -1.166 5.667 0.871 1.00 91.81 86 PHE A CA 1
ATOM 694 C C . PHE A 1 86 ? 0.240 6.126 0.523 1.00 91.81 86 PHE A C 1
ATOM 696 O O . PHE A 1 86 ? 0.433 7.258 0.084 1.00 91.81 86 PHE A O 1
ATOM 703 N N . ILE A 1 87 ? 1.207 5.240 0.730 1.00 91.25 87 ILE A N 1
ATOM 704 C CA . ILE A 1 87 ? 2.622 5.470 0.474 1.00 91.25 87 ILE A CA 1
ATOM 705 C C . ILE A 1 87 ? 3.052 4.469 -0.591 1.00 91.25 87 ILE A C 1
ATOM 707 O O . ILE A 1 87 ? 3.208 3.276 -0.329 1.00 91.25 87 ILE A O 1
ATOM 711 N N . GLY A 1 88 ? 3.230 4.971 -1.812 1.00 89.00 88 GLY A N 1
ATOM 712 C CA . GLY A 1 88 ? 3.708 4.187 -2.954 1.00 89.00 88 GLY A CA 1
ATOM 713 C C . GLY A 1 88 ? 5.204 4.353 -3.232 1.00 89.00 88 GLY A C 1
ATOM 714 O O . GLY A 1 88 ? 5.716 3.793 -4.197 1.00 89.00 88 GLY A O 1
ATOM 715 N N . SER A 1 89 ? 5.908 5.154 -2.429 1.00 87.38 89 SER A N 1
ATOM 716 C CA . SER A 1 89 ? 7.282 5.581 -2.705 1.00 87.38 89 SER A CA 1
ATOM 717 C C . SER A 1 89 ? 8.353 4.524 -2.411 1.00 87.38 89 SER A C 1
ATOM 719 O O . SER A 1 89 ? 9.474 4.673 -2.898 1.00 87.38 89 SER A O 1
ATOM 721 N N . PHE A 1 90 ? 8.031 3.439 -1.697 1.00 92.31 90 PHE A N 1
ATOM 722 C CA . PHE A 1 90 ? 8.920 2.287 -1.479 1.00 92.31 90 PHE A CA 1
ATOM 723 C C . PHE A 1 90 ? 8.862 1.296 -2.658 1.00 92.31 90 PHE A C 1
ATOM 725 O O . PHE A 1 90 ? 8.446 0.150 -2.520 1.00 92.31 90 PHE A O 1
ATOM 732 N N . PHE A 1 91 ? 9.229 1.770 -3.850 1.00 88.81 91 PHE A N 1
ATOM 733 C CA . PHE A 1 91 ? 9.191 0.998 -5.094 1.00 88.81 91 PHE A CA 1
ATOM 734 C C . PHE A 1 91 ? 10.252 1.488 -6.088 1.00 88.81 91 PHE A C 1
ATOM 736 O O . PHE A 1 91 ? 10.470 2.693 -6.228 1.00 88.81 91 PHE A O 1
ATOM 743 N N . GLY A 1 92 ? 10.866 0.560 -6.825 1.00 86.44 92 GLY A N 1
ATOM 744 C CA . GLY A 1 92 ? 12.003 0.839 -7.708 1.00 86.44 92 GLY A CA 1
ATOM 745 C C . GLY A 1 92 ? 13.333 0.612 -6.994 1.00 86.44 92 GLY A C 1
ATOM 746 O O . GLY A 1 92 ? 13.452 0.909 -5.810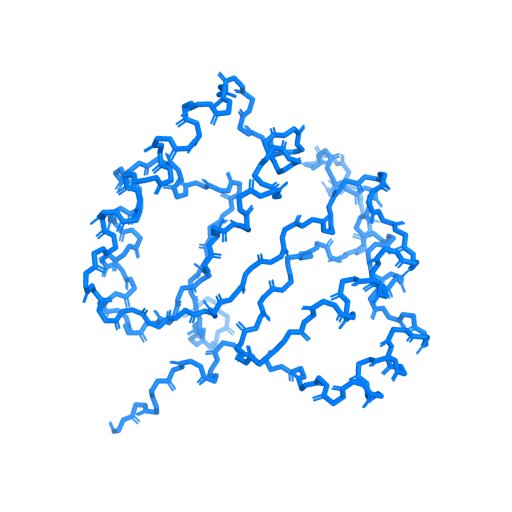 1.00 86.44 92 GLY A O 1
ATOM 747 N N . GLU A 1 93 ? 14.341 0.104 -7.711 1.00 85.19 93 GLU A N 1
ATOM 748 C CA . GLU A 1 93 ? 15.643 -0.263 -7.123 1.00 85.19 93 GLU A CA 1
ATOM 749 C C . GLU A 1 93 ? 16.273 0.877 -6.308 1.00 85.19 93 GLU A C 1
ATOM 751 O O . GLU A 1 93 ? 16.733 0.647 -5.191 1.00 85.19 93 GLU A O 1
ATOM 756 N N . ASP A 1 94 ? 16.193 2.115 -6.804 1.00 87.31 94 ASP A N 1
ATOM 757 C CA . ASP A 1 94 ? 16.748 3.301 -6.137 1.00 87.31 94 ASP A CA 1
ATOM 758 C C . ASP A 1 94 ? 16.053 3.645 -4.807 1.00 87.31 94 ASP A C 1
ATOM 760 O O . ASP A 1 94 ? 16.632 4.311 -3.948 1.00 87.31 94 ASP A O 1
ATOM 764 N N . ALA A 1 95 ? 14.803 3.211 -4.623 1.00 89.00 95 ALA A N 1
ATOM 765 C CA . ALA A 1 95 ? 14.021 3.470 -3.419 1.00 89.00 95 ALA A CA 1
ATOM 766 C C . ALA A 1 95 ? 14.167 2.367 -2.356 1.00 89.00 95 ALA A C 1
ATOM 768 O O . ALA A 1 95 ? 13.711 2.555 -1.223 1.00 89.00 95 ALA A O 1
ATOM 769 N N . LEU A 1 96 ? 14.801 1.233 -2.681 1.00 93.94 96 LEU A N 1
ATOM 770 C CA . LEU A 1 96 ? 14.948 0.090 -1.775 1.00 93.94 96 LEU A CA 1
ATOM 771 C C . LEU A 1 96 ? 16.172 0.229 -0.867 1.00 93.94 96 LEU A C 1
ATOM 773 O O . LEU A 1 96 ? 17.168 -0.487 -0.987 1.00 93.94 96 LEU A O 1
ATOM 777 N N . GLY A 1 97 ? 16.069 1.148 0.090 1.00 97.19 97 GLY A N 1
ATOM 778 C CA . GLY A 1 97 ? 17.078 1.380 1.119 1.00 97.19 97 GLY A CA 1
ATOM 779 C C . GLY A 1 97 ? 16.493 1.326 2.526 1.00 97.19 97 GLY A C 1
ATOM 780 O O . GLY A 1 97 ? 15.368 1.767 2.758 1.00 97.19 97 GLY A O 1
ATOM 781 N N . LEU A 1 98 ? 17.286 0.833 3.481 1.00 98.31 98 LEU A N 1
ATOM 782 C CA . LEU A 1 98 ? 16.896 0.789 4.892 1.00 98.31 98 LEU A CA 1
ATOM 783 C C . LEU A 1 98 ? 16.580 2.187 5.436 1.00 98.31 98 LEU A C 1
ATOM 785 O O . LEU A 1 98 ? 15.519 2.385 6.016 1.00 98.31 98 LEU A O 1
ATOM 789 N N . GLU A 1 99 ? 17.454 3.163 5.184 1.00 97.88 99 GLU A N 1
ATOM 790 C CA . GLU A 1 99 ? 17.254 4.553 5.619 1.00 97.88 99 GLU A CA 1
ATOM 791 C C . GLU A 1 99 ? 15.977 5.168 5.042 1.00 97.88 99 GLU A C 1
ATOM 793 O O . GLU A 1 99 ? 15.266 5.898 5.729 1.00 97.88 99 GLU A O 1
ATOM 798 N N . HIS A 1 100 ? 15.644 4.839 3.791 1.00 96.44 100 HIS A N 1
ATOM 799 C CA . HIS A 1 100 ? 14.417 5.319 3.168 1.00 96.44 100 HIS A CA 1
ATOM 800 C C . HIS A 1 100 ? 13.177 4.716 3.837 1.00 96.44 100 HIS A C 1
ATOM 802 O O . HIS A 1 100 ? 12.257 5.455 4.179 1.00 96.44 100 HIS A O 1
ATOM 808 N N . LEU A 1 101 ? 13.172 3.402 4.096 1.00 98.12 101 LEU A N 1
ATOM 809 C CA . LEU A 1 101 ? 12.073 2.743 4.804 1.00 98.12 101 LEU A CA 1
ATOM 810 C C . LEU A 1 101 ? 11.917 3.272 6.237 1.00 98.12 101 LEU A C 1
ATOM 812 O O . LEU A 1 101 ? 10.799 3.536 6.670 1.00 98.12 101 LEU A O 1
ATOM 816 N N . LEU A 1 102 ? 13.017 3.495 6.962 1.00 98.44 102 LEU A N 1
ATOM 817 C CA . LEU A 1 102 ? 12.972 4.125 8.285 1.00 98.44 102 LEU A CA 1
ATOM 818 C C . LEU A 1 102 ? 12.412 5.553 8.206 1.00 98.44 102 LEU A C 1
ATOM 820 O O . LEU A 1 102 ? 11.560 5.912 9.012 1.00 98.44 102 LEU A O 1
ATOM 824 N N . GLY A 1 103 ? 12.818 6.337 7.204 1.00 97.12 103 GLY A N 1
ATOM 825 C CA . GLY A 1 103 ? 12.271 7.672 6.950 1.00 97.12 103 GLY A CA 1
ATOM 826 C C . GLY A 1 103 ? 10.769 7.671 6.643 1.00 97.12 103 GLY A C 1
ATOM 827 O O . GLY A 1 103 ? 10.054 8.554 7.111 1.00 97.12 103 GLY A O 1
ATOM 828 N N . ILE A 1 104 ? 10.271 6.659 5.925 1.00 95.75 104 ILE A N 1
ATOM 829 C CA . ILE A 1 104 ? 8.829 6.450 5.722 1.00 95.75 104 ILE A CA 1
ATOM 830 C C . ILE A 1 104 ? 8.135 6.199 7.065 1.00 95.75 104 ILE A C 1
ATOM 832 O O . ILE A 1 104 ? 7.127 6.833 7.356 1.00 95.75 104 ILE A O 1
ATOM 836 N N . LEU A 1 105 ? 8.676 5.328 7.922 1.00 97.56 105 LEU A N 1
ATOM 837 C CA . LEU A 1 105 ? 8.082 5.077 9.243 1.00 97.56 105 LEU A CA 1
ATOM 838 C C . LEU A 1 105 ? 8.050 6.338 10.124 1.00 97.56 105 LEU A C 1
ATOM 840 O O . LEU A 1 105 ? 7.128 6.507 10.922 1.00 97.56 105 LEU A O 1
ATOM 844 N N . GLU A 1 106 ? 9.014 7.247 9.959 1.00 96.56 106 GLU A N 1
ATOM 845 C CA . GLU A 1 106 ? 9.022 8.537 10.654 1.00 96.56 106 GLU A CA 1
ATOM 846 C C . GLU A 1 106 ? 7.922 9.499 10.185 1.00 96.56 106 GLU A C 1
ATOM 848 O O . GLU A 1 106 ? 7.487 10.351 10.969 1.00 96.56 106 GLU A O 1
ATOM 853 N N . SER A 1 107 ? 7.468 9.384 8.934 1.00 92.56 107 SER A N 1
ATOM 854 C CA . SER A 1 107 ? 6.446 10.266 8.360 1.00 92.56 107 SER A CA 1
ATOM 855 C C . SER A 1 107 ? 5.014 9.803 8.640 1.00 92.56 107 SER A C 1
ATOM 857 O O . SER A 1 107 ? 4.079 10.592 8.482 1.00 92.56 107 SER A O 1
ATOM 859 N N . ILE A 1 108 ? 4.828 8.557 9.100 1.00 93.12 108 ILE A N 1
ATOM 860 C CA . ILE A 1 108 ? 3.513 8.026 9.476 1.00 93.12 108 ILE A CA 1
ATOM 861 C C . ILE A 1 108 ? 2.966 8.822 10.670 1.00 93.12 108 ILE A C 1
ATOM 863 O O . ILE A 1 108 ? 3.577 8.876 11.743 1.00 93.12 108 ILE A O 1
ATOM 867 N N . GLY A 1 109 ? 1.809 9.450 10.449 1.00 91.12 109 GLY A N 1
ATOM 868 C CA . GLY A 1 109 ? 1.031 10.174 11.455 1.00 91.12 109 GLY A CA 1
ATOM 869 C C . GLY A 1 109 ? -0.192 9.386 11.929 1.00 91.12 109 GLY A C 1
ATOM 870 O O . GLY A 1 109 ? -0.298 8.186 11.697 1.00 91.12 109 GLY A O 1
ATOM 871 N N . GLU A 1 110 ? -1.133 10.078 12.573 1.00 93.81 110 GLU A N 1
ATOM 872 C CA . GLU A 1 110 ? -2.404 9.483 13.007 1.00 93.81 110 GLU A CA 1
ATOM 873 C C . GLU A 1 110 ? -3.244 8.969 11.822 1.00 93.81 110 GLU A C 1
ATOM 875 O O . GLU A 1 110 ? -3.167 9.503 10.708 1.00 93.81 110 GLU A O 1
ATOM 880 N N . GLY A 1 111 ? -4.068 7.953 12.097 1.00 95.06 111 GLY A N 1
ATOM 881 C CA . GLY A 1 111 ? -4.947 7.299 11.127 1.00 95.06 111 GLY A CA 1
ATOM 882 C C . GLY A 1 111 ? -4.386 5.988 10.572 1.00 95.06 111 GLY A C 1
ATOM 883 O O . GLY A 1 111 ? -3.399 5.440 11.062 1.00 95.06 111 GLY A O 1
ATOM 884 N N . VAL A 1 112 ? -5.042 5.471 9.538 1.00 96.00 112 VAL A N 1
ATOM 885 C CA . VAL A 1 112 ? -4.665 4.248 8.827 1.00 96.00 112 VAL A CA 1
ATOM 886 C C . VAL A 1 112 ? -3.823 4.619 7.610 1.00 96.00 112 VAL A C 1
ATOM 888 O O . VAL A 1 112 ? -4.299 5.278 6.687 1.00 96.00 112 VAL A O 1
ATOM 891 N N . THR A 1 113 ? -2.568 4.175 7.594 1.00 95.69 113 THR A N 1
ATOM 892 C CA . THR A 1 113 ? -1.658 4.347 6.454 1.00 95.69 113 THR A CA 1
ATOM 893 C C . THR A 1 113 ? -1.399 3.006 5.787 1.00 95.69 113 THR A C 1
ATOM 895 O O . THR A 1 113 ? -1.044 2.034 6.451 1.00 95.69 113 THR A O 1
ATOM 898 N N . GLU A 1 114 ? -1.531 2.964 4.467 1.00 96.00 114 GLU A N 1
ATOM 899 C CA . GLU A 1 114 ? -1.125 1.832 3.647 1.00 96.00 114 GLU A CA 1
ATOM 900 C C . GLU A 1 114 ? 0.251 2.087 3.015 1.00 96.00 114 GLU A C 1
ATOM 902 O O . GLU A 1 114 ? 0.430 3.061 2.289 1.00 96.00 114 GLU A O 1
ATOM 907 N N . LEU A 1 115 ? 1.217 1.196 3.256 1.00 95.12 115 LEU A N 1
ATOM 908 C CA . LEU A 1 115 ? 2.509 1.172 2.563 1.00 95.12 115 LEU A CA 1
ATOM 909 C C . LEU A 1 115 ? 2.481 0.083 1.483 1.00 95.12 115 LEU A C 1
ATOM 911 O O . LEU A 1 115 ? 2.400 -1.105 1.806 1.00 95.12 115 LEU A O 1
ATOM 915 N N . LEU A 1 116 ? 2.557 0.475 0.209 1.00 93.31 116 LEU A N 1
ATOM 916 C CA . LEU A 1 116 ? 2.634 -0.471 -0.904 1.00 93.31 116 LEU A CA 1
ATOM 917 C C . LEU A 1 116 ? 3.991 -1.180 -0.896 1.00 93.31 116 LEU A C 1
ATOM 919 O O . LEU A 1 116 ? 5.035 -0.538 -0.825 1.00 93.31 116 LEU A O 1
ATOM 923 N N . THR A 1 117 ? 3.965 -2.506 -1.017 1.00 95.44 117 THR A N 1
ATOM 924 C CA . THR A 1 117 ? 5.163 -3.347 -1.097 1.00 95.44 117 THR A CA 1
ATOM 925 C C . THR A 1 117 ? 4.922 -4.530 -2.035 1.00 95.44 117 THR A C 1
ATOM 927 O O . THR A 1 117 ? 3.783 -4.860 -2.373 1.00 95.44 117 THR A O 1
ATOM 930 N N . HIS A 1 118 ? 6.002 -5.177 -2.455 1.00 96.00 118 HIS A N 1
ATOM 931 C CA . HIS A 1 118 ? 6.042 -6.327 -3.349 1.00 96.00 118 HIS A CA 1
ATOM 932 C C . HIS A 1 118 ? 7.038 -7.398 -2.856 1.00 96.00 118 HIS A C 1
ATOM 934 O O . HIS A 1 118 ? 7.814 -7.906 -3.668 1.00 96.00 118 HIS A O 1
ATOM 940 N N . PRO A 1 119 ? 7.068 -7.777 -1.561 1.00 97.12 119 PRO A N 1
ATOM 941 C CA . PRO A 1 119 ?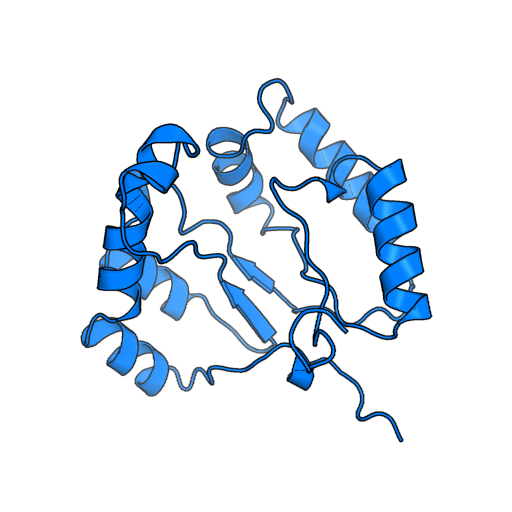 8.004 -8.785 -1.080 1.00 97.12 119 PRO A CA 1
ATOM 942 C C . PRO A 1 119 ? 7.740 -10.140 -1.741 1.00 97.12 119 PRO A C 1
ATOM 944 O O . PRO A 1 119 ? 6.593 -10.541 -1.949 1.00 97.12 119 PRO A O 1
ATOM 947 N N . GLY A 1 120 ? 8.803 -10.878 -2.047 1.00 95.75 120 GLY A N 1
ATOM 948 C CA . GLY A 1 120 ? 8.673 -12.216 -2.613 1.00 95.75 120 GLY A CA 1
ATOM 949 C C . GLY A 1 120 ? 10.015 -12.870 -2.901 1.00 95.75 120 GLY A C 1
ATOM 950 O O . GLY A 1 120 ? 11.011 -12.179 -3.095 1.00 95.75 120 GLY A O 1
ATOM 951 N N . PHE A 1 121 ? 10.022 -14.203 -2.926 1.00 96.75 121 PHE A N 1
ATOM 952 C CA . PHE A 1 121 ? 11.168 -14.987 -3.385 1.00 96.75 121 PHE A CA 1
ATOM 953 C C . PHE A 1 121 ? 11.238 -14.970 -4.908 1.00 96.75 121 PHE A C 1
ATOM 955 O O . PHE A 1 121 ? 10.202 -14.983 -5.576 1.00 96.75 121 PHE A O 1
ATOM 962 N N . VAL A 1 122 ? 12.454 -14.940 -5.449 1.00 96.44 122 VAL A N 1
ATOM 963 C CA . VAL A 1 122 ? 12.660 -14.923 -6.896 1.00 96.44 122 VAL A CA 1
ATOM 964 C C . VAL A 1 122 ? 12.834 -16.347 -7.409 1.00 96.44 122 VAL A C 1
ATOM 966 O O . VAL A 1 122 ? 13.770 -17.045 -7.028 1.00 96.44 122 VAL A O 1
ATOM 969 N N . ASP A 1 123 ? 11.952 -16.761 -8.317 1.00 95.81 123 ASP A N 1
ATOM 970 C CA . ASP A 1 123 ? 12.061 -18.009 -9.069 1.00 95.81 123 ASP A CA 1
ATOM 971 C C . ASP A 1 123 ? 12.097 -17.758 -10.589 1.00 95.81 123 ASP A C 1
ATOM 973 O O . ASP A 1 123 ? 12.010 -16.622 -11.070 1.00 95.81 123 ASP A O 1
ATOM 977 N N . GLU A 1 124 ? 12.297 -18.829 -11.361 1.00 95.88 124 GLU A N 1
ATOM 978 C CA . GLU A 1 124 ? 12.409 -18.754 -12.822 1.00 95.88 124 GLU A CA 1
ATOM 979 C C . GLU A 1 124 ? 11.122 -18.240 -13.483 1.00 95.88 124 GLU A C 1
ATOM 981 O O . GLU A 1 124 ? 11.189 -17.492 -14.460 1.00 95.88 124 GLU A O 1
ATOM 986 N N . GLU A 1 125 ? 9.955 -18.592 -12.937 1.00 95.62 125 GLU A N 1
ATOM 987 C CA . GLU A 1 125 ? 8.657 -18.154 -13.455 1.00 95.62 125 GLU A CA 1
ATOM 988 C C . GLU A 1 125 ? 8.464 -16.645 -13.258 1.00 95.62 125 GLU A C 1
ATOM 990 O O . GLU A 1 125 ? 8.069 -15.930 -14.187 1.00 95.62 125 GLU A O 1
ATOM 995 N N . LEU A 1 126 ? 8.805 -16.127 -12.078 1.00 93.38 126 LEU A N 1
ATOM 996 C CA . LEU A 1 126 ? 8.732 -14.704 -11.778 1.00 93.38 126 LEU A CA 1
ATOM 997 C C . LEU A 1 126 ? 9.727 -13.899 -12.622 1.00 93.38 126 LEU A C 1
ATOM 999 O O . LEU A 1 126 ? 9.372 -12.839 -13.139 1.00 93.38 126 LEU A O 1
ATOM 1003 N N . LEU A 1 127 ? 10.952 -14.403 -12.806 1.00 94.75 127 LEU A N 1
ATOM 1004 C CA . LEU A 1 127 ? 11.949 -13.779 -13.685 1.00 94.75 127 LEU A CA 1
ATOM 1005 C C . LEU A 1 127 ? 11.477 -13.708 -15.142 1.00 94.75 127 LEU A C 1
ATOM 1007 O O . LEU A 1 127 ? 11.790 -12.739 -15.834 1.00 94.75 127 LEU A O 1
ATOM 1011 N N . ALA A 1 128 ? 10.731 -14.712 -15.604 1.00 95.38 128 ALA A N 1
ATOM 1012 C CA . ALA A 1 128 ? 10.199 -14.754 -16.962 1.00 95.38 128 ALA A CA 1
ATOM 1013 C C . ALA A 1 128 ? 8.975 -13.842 -17.166 1.00 95.38 128 ALA A C 1
ATOM 1015 O O . ALA A 1 128 ? 8.731 -13.388 -18.285 1.00 95.38 128 ALA A O 1
ATOM 1016 N N . SER A 1 129 ? 8.202 -13.574 -16.110 1.00 92.06 129 SER A N 1
ATOM 1017 C CA . SER A 1 129 ? 6.898 -12.901 -16.202 1.00 92.06 129 SER A CA 1
ATOM 1018 C C . SER A 1 129 ? 6.875 -11.457 -15.686 1.00 92.06 129 SER A C 1
ATOM 1020 O O . SER A 1 129 ? 5.964 -10.707 -16.037 1.00 92.06 129 SER A O 1
ATOM 1022 N N . SER A 1 130 ? 7.862 -11.029 -14.890 1.00 89.88 130 SER A N 1
ATOM 1023 C CA . SER A 1 130 ? 7.859 -9.720 -14.227 1.00 89.88 130 SER A CA 1
ATOM 1024 C C . SER A 1 130 ? 9.162 -8.947 -14.428 1.00 89.88 130 SER A C 1
ATOM 1026 O O . SER A 1 130 ? 10.238 -9.373 -14.012 1.00 89.88 130 SER A O 1
ATOM 1028 N N . GLY A 1 131 ? 9.053 -7.722 -14.954 1.00 89.38 131 GLY A N 1
ATOM 1029 C CA . GLY A 1 131 ? 10.171 -6.768 -14.992 1.00 89.38 131 GLY A CA 1
ATOM 1030 C C . GLY A 1 131 ? 10.620 -6.289 -13.605 1.00 89.38 131 GLY A C 1
ATOM 1031 O O . GLY A 1 131 ? 11.709 -5.746 -13.467 1.00 89.38 131 GLY A O 1
ATOM 1032 N N . TYR A 1 132 ? 9.803 -6.525 -12.575 1.00 90.81 132 TYR A N 1
ATOM 1033 C CA . TYR A 1 132 ? 10.070 -6.178 -11.180 1.00 90.81 132 TYR A CA 1
ATOM 1034 C C . TYR A 1 132 ? 10.234 -7.448 -10.329 1.00 90.81 132 TYR A C 1
ATOM 1036 O O . TYR A 1 132 ? 9.618 -7.594 -9.276 1.00 90.81 132 TYR A O 1
ATOM 1044 N N . ALA A 1 133 ? 10.975 -8.435 -10.841 1.00 94.06 133 ALA A N 1
ATOM 1045 C CA . ALA A 1 133 ? 11.236 -9.699 -10.151 1.00 94.06 133 ALA A CA 1
ATOM 1046 C C . ALA A 1 133 ? 12.324 -9.547 -9.076 1.00 94.06 133 ALA A C 1
ATOM 1048 O O . ALA A 1 133 ? 12.062 -9.742 -7.894 1.00 94.06 133 ALA A O 1
ATOM 1049 N N . ARG A 1 134 ? 13.536 -9.139 -9.476 1.00 94.31 134 ARG A N 1
ATOM 1050 C CA . ARG A 1 134 ? 14.716 -9.065 -8.592 1.00 94.31 134 ARG A CA 1
ATOM 1051 C C . ARG A 1 134 ? 14.543 -8.163 -7.359 1.00 94.31 134 ARG A C 1
ATOM 1053 O O . ARG A 1 134 ? 14.973 -8.580 -6.287 1.00 94.31 134 ARG A O 1
ATOM 1060 N N . PRO A 1 135 ? 13.907 -6.977 -7.449 1.00 95.38 135 PRO A N 1
ATOM 1061 C CA . PRO A 1 135 ? 13.780 -6.088 -6.290 1.00 95.38 135 PRO A CA 1
ATOM 1062 C C . PRO A 1 135 ? 12.952 -6.675 -5.131 1.00 95.38 135 PRO A C 1
ATOM 1064 O O . PRO A 1 135 ? 13.135 -6.275 -3.984 1.00 95.38 135 PRO A O 1
ATOM 1067 N N . ARG A 1 136 ? 12.089 -7.668 -5.392 1.00 96.75 136 ARG A N 1
ATOM 1068 C CA . ARG A 1 136 ? 11.170 -8.249 -4.396 1.00 96.75 136 ARG A CA 1
ATOM 1069 C C . ARG A 1 136 ? 11.864 -8.942 -3.228 1.00 96.75 136 ARG A C 1
ATOM 1071 O O . ARG A 1 136 ? 11.382 -8.863 -2.097 1.00 96.75 136 ARG A O 1
ATOM 1078 N N . GLU A 1 137 ? 13.002 -9.585 -3.478 1.00 97.25 137 GLU A N 1
ATOM 1079 C CA . GLU A 1 137 ? 13.804 -10.191 -2.409 1.00 97.25 137 GLU A CA 1
ATOM 1080 C C . GLU A 1 137 ? 14.408 -9.121 -1.503 1.00 97.25 137 GLU A C 1
ATOM 1082 O O . GLU A 1 137 ? 14.438 -9.286 -0.282 1.00 97.25 137 GLU A O 1
ATOM 1087 N N . LYS A 1 138 ? 14.824 -7.988 -2.083 1.00 97.19 138 LYS A N 1
ATOM 1088 C CA . LYS A 1 138 ? 15.354 -6.870 -1.307 1.00 97.19 138 LYS A CA 1
ATOM 1089 C C . LYS A 1 138 ? 14.270 -6.204 -0.464 1.00 97.19 138 LYS A C 1
ATOM 1091 O O . LYS A 1 138 ? 14.524 -5.876 0.693 1.00 97.19 138 LYS A O 1
ATOM 1096 N N . GLU A 1 139 ? 13.061 -6.052 -1.002 1.00 97.81 139 GLU A N 1
ATOM 1097 C CA . GLU A 1 139 ? 11.908 -5.593 -0.220 1.00 97.81 139 GLU A CA 1
ATOM 1098 C C . GLU A 1 139 ? 11.634 -6.517 0.968 1.00 97.81 139 GLU A C 1
ATOM 1100 O O . GLU A 1 139 ? 11.505 -6.042 2.095 1.00 97.81 139 GLU A O 1
ATOM 1105 N N . LEU A 1 140 ? 11.615 -7.836 0.744 1.00 98.12 140 LEU A N 1
ATOM 1106 C CA . LEU A 1 140 ? 11.413 -8.820 1.807 1.00 98.12 140 LEU A CA 1
ATOM 1107 C C . LEU A 1 140 ? 12.488 -8.717 2.903 1.00 98.12 140 LEU A C 1
ATOM 1109 O O . LEU A 1 140 ? 12.152 -8.719 4.089 1.00 98.12 140 LEU A O 1
ATOM 1113 N N . GLU A 1 141 ? 13.762 -8.597 2.518 1.00 98.12 141 GLU A N 1
ATOM 1114 C CA . GLU A 1 141 ? 14.886 -8.409 3.444 1.00 98.12 141 GLU A CA 1
ATOM 1115 C C . GLU A 1 141 ? 14.698 -7.149 4.306 1.00 98.12 141 GLU A C 1
ATOM 1117 O O . GLU A 1 141 ? 14.798 -7.215 5.534 1.00 98.12 141 GLU A O 1
ATOM 1122 N N . LEU A 1 142 ? 14.381 -6.013 3.676 1.00 98.50 142 LEU A N 1
ATOM 1123 C CA . LEU A 1 142 ? 14.216 -4.722 4.347 1.00 98.50 142 LEU A CA 1
ATOM 1124 C C . LEU A 1 142 ? 13.000 -4.707 5.282 1.00 98.50 142 LEU A C 1
ATOM 1126 O O . LEU A 1 142 ? 13.124 -4.290 6.431 1.00 98.50 142 LEU A O 1
ATOM 1130 N N . LEU A 1 143 ? 11.850 -5.223 4.841 1.00 98.19 143 LEU A N 1
ATOM 1131 C CA . LEU A 1 143 ? 10.636 -5.310 5.664 1.00 98.19 143 LEU A CA 1
ATOM 1132 C C . LEU A 1 143 ? 10.823 -6.227 6.883 1.00 98.19 143 LEU A C 1
ATOM 1134 O O . LEU A 1 143 ? 10.181 -6.039 7.917 1.00 98.19 143 LEU A O 1
ATOM 1138 N N . CYS A 1 144 ? 11.728 -7.204 6.789 1.00 98.00 144 CYS A N 1
ATOM 1139 C CA . CYS A 1 144 ? 12.063 -8.102 7.892 1.00 98.00 144 CYS A CA 1
ATOM 1140 C C . CYS A 1 144 ? 13.229 -7.610 8.765 1.00 98.00 144 CYS A C 1
ATOM 1142 O O . CYS A 1 144 ? 13.536 -8.269 9.770 1.00 98.00 144 CYS A O 1
ATOM 1144 N N . HIS A 1 145 ? 13.860 -6.484 8.417 1.00 98.62 145 HIS A N 1
ATOM 1145 C CA . HIS A 1 145 ? 15.074 -5.994 9.060 1.00 98.62 145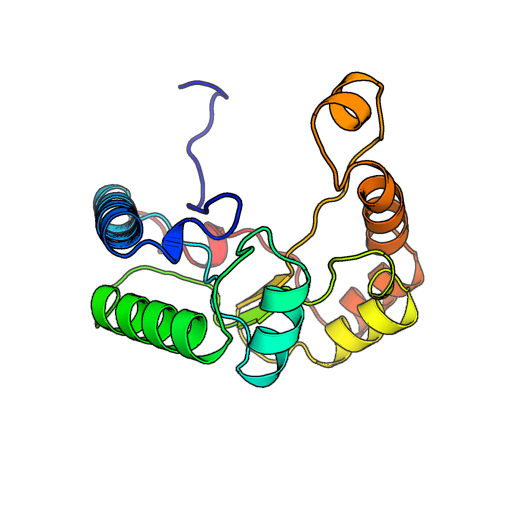 HIS A CA 1
ATOM 1146 C C . HIS A 1 145 ? 14.840 -5.661 10.550 1.00 98.62 145 HIS A C 1
ATOM 1148 O O . HIS A 1 145 ? 13.832 -5.031 10.886 1.00 98.62 145 HIS A O 1
ATOM 1154 N N . PRO A 1 146 ? 15.754 -6.027 11.474 1.00 98.56 146 PRO A N 1
ATOM 1155 C CA . PRO A 1 146 ? 15.576 -5.775 12.909 1.00 98.56 146 PRO A CA 1
ATOM 1156 C C . PRO A 1 146 ? 15.299 -4.307 13.254 1.00 98.56 146 PRO A C 1
ATOM 1158 O O . PRO A 1 146 ? 14.354 -4.029 13.986 1.00 98.56 146 PRO A O 1
ATOM 1161 N N . GLN A 1 147 ? 16.038 -3.369 12.649 1.00 98.50 147 GLN A N 1
ATOM 1162 C CA . GLN A 1 147 ? 15.836 -1.931 12.883 1.00 98.50 147 GLN A CA 1
ATOM 1163 C C . GLN A 1 147 ? 14.450 -1.438 12.439 1.00 98.50 147 GLN A C 1
ATOM 1165 O O . GLN A 1 147 ? 13.895 -0.543 13.064 1.00 98.50 147 GLN A O 1
ATOM 1170 N N . VAL A 1 148 ? 13.859 -2.033 11.396 1.00 98.56 148 VAL A N 1
ATOM 1171 C CA . VAL A 1 148 ? 12.495 -1.693 10.953 1.00 98.56 148 VAL A CA 1
ATOM 1172 C C . VAL A 1 148 ? 11.483 -2.153 11.998 1.00 98.56 148 VAL A C 1
ATOM 1174 O O . VAL A 1 148 ? 10.608 -1.386 12.389 1.00 98.56 148 VAL A O 1
ATOM 1177 N N . LYS A 1 149 ? 11.639 -3.374 12.525 1.00 98.00 149 LYS A N 1
ATOM 1178 C CA . LYS A 1 149 ? 10.776 -3.904 13.597 1.00 98.00 149 LYS A CA 1
ATOM 1179 C C . LYS A 1 149 ? 10.871 -3.078 14.877 1.00 98.00 149 LYS A C 1
ATOM 1181 O O . LYS A 1 149 ? 9.849 -2.783 15.494 1.00 98.00 149 LYS A O 1
ATOM 1186 N N . GLU A 1 150 ? 12.087 -2.710 15.273 1.00 98.38 150 GLU A N 1
ATOM 1187 C CA . GLU A 1 150 ? 12.324 -1.822 16.413 1.00 98.38 150 GLU A CA 1
ATOM 1188 C C . GLU A 1 150 ? 11.649 -0.474 16.186 1.00 98.38 150 GLU A C 1
ATOM 1190 O O . GLU A 1 150 ? 10.911 -0.011 17.053 1.00 98.38 150 GLU A O 1
ATOM 1195 N N . ARG A 1 151 ? 11.799 0.099 14.989 1.00 98.31 151 ARG A N 1
ATOM 1196 C CA . ARG A 1 151 ? 11.229 1.404 14.679 1.00 98.31 151 ARG A CA 1
ATOM 1197 C C . ARG A 1 151 ? 9.701 1.416 14.671 1.00 98.31 151 ARG A C 1
ATOM 1199 O O . ARG A 1 151 ? 9.112 2.332 15.240 1.00 98.31 151 ARG A O 1
ATOM 1206 N N . VAL A 1 152 ? 9.055 0.390 14.109 1.00 98.31 152 VAL A N 1
ATOM 1207 C CA . VAL A 1 152 ? 7.590 0.214 14.191 1.00 98.31 152 VAL A CA 1
ATOM 1208 C C . VAL A 1 152 ? 7.133 0.248 15.653 1.00 98.31 152 VAL A C 1
ATOM 1210 O O . VAL A 1 152 ? 6.192 0.963 15.993 1.00 98.31 152 VAL A O 1
ATOM 1213 N N . LYS A 1 153 ? 7.847 -0.457 16.540 1.00 98.06 153 LYS A N 1
ATOM 1214 C CA . LYS A 1 153 ? 7.536 -0.493 17.974 1.00 98.06 153 LYS A CA 1
ATOM 1215 C C . LYS A 1 153 ? 7.782 0.850 18.670 1.00 98.06 153 LYS A C 1
ATOM 1217 O O . LYS A 1 153 ? 6.929 1.289 19.433 1.00 98.06 153 LYS A O 1
ATOM 1222 N N . GLU A 1 154 ? 8.926 1.493 18.436 1.00 97.81 154 GLU A N 1
ATOM 1223 C CA . GLU A 1 154 ? 9.291 2.787 19.043 1.00 97.81 154 GLU A CA 1
ATOM 1224 C C . GLU A 1 154 ? 8.298 3.895 18.687 1.00 97.81 154 GLU A C 1
ATOM 1226 O O . GLU A 1 154 ? 7.965 4.728 19.527 1.00 97.81 154 GLU A O 1
ATOM 1231 N N . ARG A 1 155 ? 7.801 3.878 17.447 1.00 97.44 155 ARG A N 1
ATOM 1232 C CA . ARG A 1 155 ? 6.815 4.835 16.939 1.00 97.44 155 ARG A CA 1
ATOM 1233 C C . ARG A 1 155 ? 5.380 4.515 17.361 1.00 97.44 155 ARG A C 1
ATOM 1235 O O . ARG A 1 155 ? 4.491 5.304 17.062 1.00 97.44 155 ARG A O 1
ATOM 1242 N N . GLY A 1 156 ? 5.145 3.380 18.025 1.00 97.25 156 GLY A N 1
ATOM 1243 C CA . GLY A 1 156 ? 3.797 2.930 18.377 1.00 97.25 156 GLY A CA 1
ATOM 1244 C C . GLY A 1 156 ? 2.926 2.632 17.155 1.00 97.25 156 GLY A C 1
ATOM 1245 O O . GLY A 1 156 ? 1.711 2.786 17.223 1.00 97.25 156 GLY A O 1
ATOM 1246 N N . ILE A 1 157 ? 3.535 2.241 16.031 1.00 98.00 157 ILE A N 1
ATOM 1247 C CA . ILE A 1 157 ? 2.807 1.863 14.820 1.00 98.00 157 ILE A CA 1
ATOM 1248 C C . ILE A 1 157 ? 2.222 0.466 15.034 1.00 98.00 157 ILE A C 1
ATOM 1250 O O . ILE A 1 157 ? 2.947 -0.499 15.282 1.00 98.00 157 ILE A O 1
ATOM 1254 N N . GLU A 1 158 ? 0.906 0.347 14.896 1.00 97.81 158 GLU A N 1
ATOM 1255 C CA . GLU A 1 158 ? 0.218 -0.939 14.922 1.00 97.81 158 GLU A CA 1
ATOM 1256 C C . GLU A 1 158 ? 0.090 -1.497 13.500 1.00 97.81 158 GLU A C 1
ATOM 1258 O O . GLU A 1 158 ? -0.489 -0.867 12.615 1.00 97.81 158 GLU A O 1
ATOM 1263 N N . LEU A 1 159 ? 0.624 -2.700 13.270 1.00 97.56 159 LEU A N 1
ATOM 1264 C CA . LEU A 1 159 ? 0.432 -3.408 12.005 1.00 97.56 159 LEU A CA 1
ATOM 1265 C C . LEU A 1 159 ? -0.960 -4.042 11.989 1.00 97.56 159 LEU A C 1
ATOM 1267 O O . LEU A 1 159 ? -1.257 -4.938 12.782 1.00 97.56 159 LEU A O 1
ATOM 1271 N N . VAL A 1 160 ? -1.805 -3.575 11.076 1.00 96.62 160 VAL A N 1
ATOM 1272 C CA . VAL A 1 160 ? -3.222 -3.947 10.983 1.00 96.62 160 VAL A CA 1
ATOM 1273 C C . VAL A 1 160 ? -3.558 -4.545 9.617 1.00 96.62 160 VAL A C 1
ATOM 1275 O O . VAL A 1 160 ? -2.757 -4.521 8.686 1.00 96.62 160 VAL A O 1
ATOM 1278 N N . THR A 1 161 ? -4.765 -5.098 9.504 1.00 96.06 161 THR A N 1
ATOM 1279 C CA . THR A 1 161 ? -5.366 -5.518 8.225 1.00 96.06 161 THR A CA 1
ATOM 1280 C C . THR A 1 161 ? -6.482 -4.547 7.845 1.00 96.06 161 THR A C 1
ATOM 1282 O O . THR A 1 161 ? -6.956 -3.793 8.700 1.00 96.06 161 THR A O 1
ATOM 1285 N N . PHE A 1 162 ? -6.971 -4.602 6.604 1.00 96.06 162 PHE A N 1
ATOM 1286 C CA . PHE A 1 162 ? -8.085 -3.759 6.150 1.00 96.06 162 PHE A CA 1
ATOM 1287 C C . PHE A 1 162 ? -9.387 -3.974 6.938 1.00 96.06 162 PHE A C 1
ATOM 1289 O O . PHE A 1 162 ? -10.261 -3.108 6.938 1.00 96.06 162 PHE A O 1
ATOM 1296 N N . ASN A 1 163 ? -9.499 -5.064 7.705 1.00 93.56 163 ASN A N 1
ATOM 1297 C CA . ASN A 1 163 ? -10.616 -5.289 8.625 1.00 93.56 163 ASN A CA 1
ATOM 1298 C C . ASN A 1 163 ? -10.824 -4.152 9.639 1.00 93.56 163 ASN A C 1
ATOM 1300 O O . ASN A 1 163 ? -11.939 -3.996 10.126 1.00 93.56 163 ASN A O 1
ATOM 1304 N N . ILE A 1 164 ? -9.801 -3.343 9.950 1.00 95.25 164 ILE A N 1
ATOM 1305 C CA . ILE A 1 164 ? -9.965 -2.169 10.826 1.00 95.25 164 ILE A CA 1
ATOM 1306 C C . ILE A 1 164 ? -10.888 -1.099 10.219 1.00 95.25 164 ILE A C 1
ATOM 1308 O O . ILE A 1 164 ? -11.527 -0.349 10.951 1.00 95.25 164 ILE A O 1
ATOM 1312 N N . LEU A 1 165 ? -10.978 -1.053 8.886 1.00 94.25 165 LEU A N 1
ATOM 1313 C CA . LEU A 1 165 ? -11.828 -0.131 8.128 1.00 94.25 165 LEU A CA 1
ATOM 1314 C C . LEU A 1 165 ? -13.230 -0.697 7.895 1.00 94.25 165 LEU A C 1
ATOM 1316 O O . LEU A 1 165 ? -14.160 0.044 7.578 1.00 94.25 165 LEU A O 1
ATOM 1320 N N . SER A 1 166 ? -13.393 -2.011 8.043 1.00 86.50 166 SER A N 1
ATOM 1321 C CA . SER A 1 166 ? -14.701 -2.639 7.951 1.00 86.50 166 SER A CA 1
ATOM 1322 C C . SER A 1 166 ? -15.511 -2.260 9.184 1.00 86.50 166 SER A C 1
ATOM 1324 O O . SER A 1 166 ? -15.167 -2.613 10.314 1.00 86.50 166 SER A O 1
ATOM 1326 N N . SER A 1 167 ? -16.634 -1.569 8.985 1.00 66.00 167 SER A N 1
ATOM 1327 C CA . SER A 1 167 ? -17.667 -1.513 10.017 1.00 66.00 167 SER A CA 1
ATOM 1328 C C . SER A 1 167 ? -18.025 -2.962 10.340 1.00 66.00 167 SER A C 1
ATOM 1330 O O . SER A 1 167 ? -18.328 -3.719 9.416 1.00 66.00 167 SER A O 1
ATOM 1332 N N . ARG A 1 168 ? -17.930 -3.392 11.608 1.00 49.78 168 ARG A N 1
ATOM 1333 C CA . ARG A 1 168 ? -18.352 -4.750 11.990 1.00 49.78 168 ARG A CA 1
ATOM 1334 C C . ARG A 1 168 ? -19.725 -4.989 11.367 1.00 49.78 168 ARG A C 1
ATOM 1336 O O . ARG A 1 168 ? -20.648 -4.240 11.680 1.00 49.78 168 ARG A O 1
ATOM 1343 N N . ARG A 1 169 ? -19.832 -5.973 10.466 1.00 47.88 169 ARG A N 1
ATOM 1344 C CA . ARG A 1 169 ? -21.123 -6.425 9.937 1.00 47.88 169 ARG A CA 1
ATOM 1345 C C . ARG A 1 169 ? -21.969 -6.772 11.165 1.00 47.88 169 ARG A C 1
ATOM 1347 O O . ARG A 1 169 ? -21.600 -7.688 11.901 1.00 47.88 169 ARG A O 1
ATOM 1354 N N . ALA A 1 170 ? -22.961 -5.933 11.455 1.00 31.83 170 ALA A N 1
ATOM 1355 C CA . ALA A 1 170 ? -23.904 -6.139 12.547 1.00 31.83 170 ALA A CA 1
ATOM 1356 C C . ALA A 1 170 ? -24.816 -7.327 12.232 1.00 31.83 170 ALA A C 1
ATOM 1358 O O . ALA A 1 170 ? -25.111 -7.529 11.031 1.00 31.83 170 ALA A O 1
#